Protein AF-A0A7S2QMF4-F1 (afdb_monomer_lite)

Foldseek 3Di:
DLQVVLVVCVVVVVLVVSLVSLVVVCVVPVLDLSSLQSNLVSCVSVVNLLSSLVSLLSSLVNDDPVVNPVSLVSNCVSCVVPVQSNVCSVVVPSVSNCVVSVVVVPPPPDD

InterPro domains:
  IPR011990 Tetratricopeptide-like helical domain superfamily [G3DSA:1.25.40.10] (1-102)
  IPR011990 Tetratricopeptide-like helical domain superfamily [SSF48452] (2-76)
  IPR019734 Tetratricopeptide repeat [SM00028] (2-32)
  IPR019734 Tetratricopeptide repeat [SM00028] (33-66)
  IPR024111 PEX5/PEX5L [PTHR10130] (2-91)

Radius of gyration: 13.52 Å; chains: 1; bounding box: 38×26×35 Å

pLDDT: mean 89.82, std 15.38, range [27.23, 97.94]

Secondary structure (DSSP, 8-state):
-HHHHHHHHHHTT-HHHHHHHHHHHHHH-SS-HHHHHHHHHHHHHTT-HHHHHHHHHHHHTTS-HHHHHHHHHHHHHHTTT-HHHHHHHHTT-HHHHHHHHHHHTT-----

Sequence (111 aa):
RWNMLGAVLANRKRHADALVAYEQALAAQPHYPRALTNRGIALQAGGNAAGAAAAFLAAVELVPEWAALTLWKMLETATEDQPSWAEAVGQKSIPRLRELLGGAAVEPVVV

Organism: NCBI:txid1333877

Structure (mmCIF, N/CA/C/O backbone):
data_AF-A0A7S2QMF4-F1
#
_entry.id   AF-A0A7S2QMF4-F1
#
loop_
_atom_site.group_PDB
_atom_site.id
_atom_site.type_symbol
_atom_site.label_atom_id
_atom_site.label_alt_id
_atom_site.label_comp_id
_atom_site.label_asym_id
_atom_site.label_entity_id
_atom_site.label_seq_id
_atom_site.pdbx_PDB_ins_code
_atom_site.Cartn_x
_atom_site.Cartn_y
_atom_site.Cartn_z
_atom_site.occupancy
_atom_site.B_iso_or_equiv
_atom_site.auth_seq_id
_atom_site.auth_comp_id
_atom_site.auth_asym_id
_atom_site.auth_atom_id
_atom_site.pdbx_PDB_model_num
ATOM 1 N N . ARG A 1 1 ? 7.991 1.530 -18.061 1.00 87.75 1 ARG A N 1
ATOM 2 C CA . ARG A 1 1 ? 7.175 2.511 -18.827 1.00 87.75 1 ARG A CA 1
ATOM 3 C C . ARG A 1 1 ? 5.871 2.849 -18.103 1.00 87.75 1 ARG A C 1
ATOM 5 O O . ARG A 1 1 ? 5.629 4.021 -17.856 1.00 87.75 1 ARG A O 1
ATOM 12 N N . TRP A 1 2 ? 5.096 1.848 -17.685 1.00 96.75 2 TRP A N 1
ATOM 13 C CA . TRP A 1 2 ? 3.795 2.025 -17.029 1.00 96.75 2 TRP A CA 1
ATOM 14 C C . TRP A 1 2 ? 3.799 2.871 -15.745 1.00 96.75 2 TRP A C 1
ATOM 16 O O . TRP A 1 2 ? 3.040 3.824 -15.655 1.00 96.75 2 TRP A O 1
ATOM 26 N N . ASN A 1 3 ? 4.730 2.643 -14.813 1.00 94.69 3 ASN A N 1
ATOM 27 C CA . ASN A 1 3 ? 4.814 3.457 -13.589 1.00 94.69 3 ASN A CA 1
ATOM 28 C C . ASN A 1 3 ? 5.104 4.951 -13.855 1.00 94.69 3 ASN A C 1
ATOM 30 O O . ASN A 1 3 ? 4.552 5.827 -13.200 1.00 94.69 3 ASN A O 1
ATOM 34 N N . MET A 1 4 ? 5.954 5.264 -14.841 1.00 96.44 4 MET A N 1
ATOM 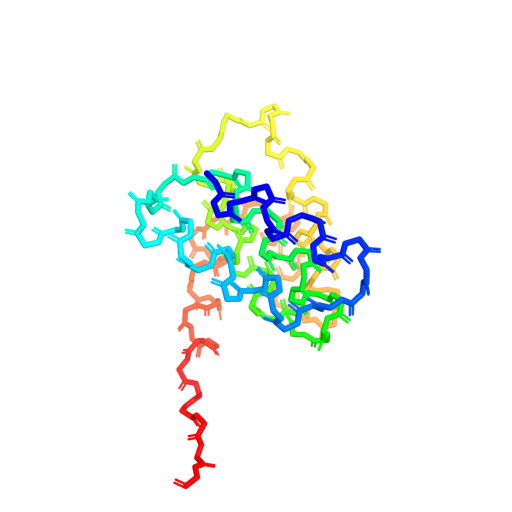35 C CA . MET A 1 4 ? 6.199 6.660 -15.230 1.00 96.44 4 MET A CA 1
ATOM 36 C C . MET A 1 4 ? 4.958 7.291 -15.864 1.00 96.44 4 MET A C 1
ATOM 38 O O . MET A 1 4 ? 4.639 8.432 -15.551 1.00 96.44 4 MET A O 1
ATOM 42 N N . LEU A 1 5 ? 4.243 6.545 -16.713 1.00 97.19 5 LEU A N 1
ATOM 43 C CA . LEU A 1 5 ? 2.978 7.005 -17.283 1.00 97.19 5 LEU A CA 1
ATOM 44 C C . LEU A 1 5 ? 1.948 7.291 -16.183 1.00 97.19 5 LEU A C 1
ATOM 46 O O . LEU A 1 5 ? 1.355 8.366 -16.182 1.00 97.19 5 LEU A O 1
ATOM 50 N N . GLY A 1 6 ? 1.795 6.376 -15.222 1.00 96.94 6 GLY A N 1
ATOM 51 C CA . GLY A 1 6 ? 0.906 6.569 -14.079 1.00 96.94 6 GLY A CA 1
ATOM 52 C C . GLY A 1 6 ? 1.246 7.832 -13.291 1.00 96.94 6 GLY A C 1
ATOM 53 O O . GLY A 1 6 ? 0.355 8.628 -13.011 1.00 96.94 6 GLY A O 1
ATOM 54 N N . ALA A 1 7 ? 2.532 8.089 -13.031 1.00 95.50 7 ALA A N 1
ATOM 55 C CA . ALA A 1 7 ? 2.963 9.298 -12.325 1.00 95.50 7 ALA A CA 1
ATOM 56 C C . ALA A 1 7 ? 2.613 10.583 -13.093 1.00 95.50 7 ALA A C 1
ATOM 58 O O . ALA A 1 7 ? 2.107 11.543 -12.512 1.00 95.50 7 ALA A O 1
ATOM 59 N N . VAL A 1 8 ? 2.821 10.596 -14.414 1.00 97.25 8 VAL A N 1
ATOM 60 C CA . VAL A 1 8 ? 2.449 11.736 -15.268 1.00 97.25 8 VAL A CA 1
ATOM 61 C C . VAL A 1 8 ? 0.935 11.968 -15.263 1.00 97.25 8 VAL A C 1
ATOM 63 O O . VAL A 1 8 ? 0.492 13.114 -15.195 1.00 97.25 8 VAL A O 1
ATOM 66 N N . LEU A 1 9 ? 0.136 10.901 -15.319 1.00 96.81 9 LEU A N 1
ATOM 67 C CA . LEU A 1 9 ? -1.326 10.980 -15.276 1.00 96.81 9 LEU A CA 1
ATOM 68 C C . LEU A 1 9 ? -1.832 11.472 -13.912 1.00 96.81 9 LEU A C 1
ATOM 70 O O . LEU A 1 9 ? -2.678 12.366 -13.864 1.00 96.81 9 LEU A O 1
ATOM 74 N N . ALA A 1 10 ? -1.259 10.966 -12.818 1.00 93.19 10 ALA A N 1
ATOM 75 C CA . ALA A 1 10 ? -1.591 11.384 -11.458 1.00 93.19 10 ALA A CA 1
ATOM 76 C C . ALA A 1 10 ? -1.305 12.877 -11.237 1.00 93.19 10 ALA A C 1
ATOM 78 O O . ALA A 1 10 ? -2.156 13.592 -10.714 1.00 93.19 10 ALA A O 1
ATOM 79 N N . ASN A 1 11 ? -0.169 13.380 -11.733 1.00 93.38 11 ASN A N 1
ATOM 80 C CA . ASN A 1 11 ? 0.168 14.808 -11.671 1.00 93.38 11 ASN A CA 1
ATOM 81 C C . ASN A 1 11 ? -0.825 15.693 -12.442 1.00 93.38 11 ASN A C 1
ATOM 83 O O . ASN A 1 11 ? -0.992 16.867 -12.124 1.00 93.38 11 ASN A O 1
ATOM 87 N N . ARG A 1 12 ? -1.510 15.133 -13.445 1.00 95.50 12 ARG A N 1
ATOM 88 C CA . ARG A 1 12 ? -2.591 15.801 -14.186 1.00 95.50 12 ARG A CA 1
ATOM 89 C C . ARG A 1 12 ? -3.971 15.580 -13.561 1.00 95.50 12 ARG A C 1
ATOM 91 O O . ARG A 1 12 ? -4.970 15.841 -14.223 1.00 95.50 12 ARG A O 1
ATOM 98 N N . LYS A 1 13 ? -4.037 15.076 -12.323 1.00 92.88 13 LYS A N 1
ATOM 99 C CA . LYS A 1 13 ? -5.273 14.721 -11.602 1.00 92.88 13 LYS A CA 1
ATOM 100 C C . LYS A 1 13 ? -6.146 13.685 -12.322 1.00 92.88 13 LYS A C 1
ATOM 102 O O . LYS A 1 13 ? -7.317 13.509 -12.001 1.00 92.88 13 LYS A O 1
ATOM 107 N N . ARG A 1 14 ? -5.579 12.952 -13.287 1.00 94.81 14 ARG A N 1
ATOM 108 C CA . ARG A 1 14 ? -6.241 11.840 -13.982 1.00 94.81 14 ARG A CA 1
ATOM 109 C C . ARG A 1 14 ? -6.046 10.557 -13.179 1.00 94.81 14 ARG A C 1
ATOM 111 O O . ARG A 1 14 ? -5.344 9.645 -13.609 1.00 94.81 14 ARG A O 1
ATOM 118 N N . HIS A 1 15 ? -6.608 10.529 -11.972 1.00 91.69 15 HIS A N 1
ATOM 119 C CA . HIS A 1 15 ? -6.346 9.471 -10.993 1.00 91.69 15 HIS A CA 1
ATOM 120 C C . HIS A 1 15 ? -6.786 8.087 -11.492 1.00 91.69 15 HIS A C 1
ATOM 122 O O . HIS A 1 15 ? -6.012 7.144 -11.373 1.00 91.69 15 HIS A O 1
ATOM 128 N N . ALA A 1 16 ? -7.948 7.975 -12.145 1.00 93.12 16 ALA A N 1
ATOM 129 C CA . ALA A 1 16 ? -8.425 6.710 -12.712 1.00 93.12 16 ALA A CA 1
ATOM 130 C C . ALA A 1 16 ? -7.462 6.134 -13.770 1.00 93.12 16 ALA A C 1
ATOM 132 O O . ALA A 1 16 ? -7.055 4.979 -13.682 1.00 93.12 16 ALA A O 1
ATOM 133 N N . ASP A 1 17 ? -7.009 6.956 -14.720 1.00 95.56 17 ASP A N 1
ATOM 134 C CA . ASP A 1 17 ? -6.052 6.510 -15.741 1.00 95.56 17 ASP A CA 1
ATOM 135 C C . ASP A 1 17 ? -4.684 6.163 -15.134 1.00 95.56 17 ASP A C 1
ATOM 137 O O . ASP A 1 17 ? -3.994 5.249 -15.594 1.00 95.56 17 ASP A O 1
ATOM 141 N N . ALA A 1 18 ? -4.275 6.893 -14.090 1.00 97.00 18 ALA A N 1
ATOM 142 C CA . ALA A 1 18 ? -3.053 6.592 -13.360 1.00 97.00 18 ALA A CA 1
ATOM 143 C C . ALA A 1 18 ? -3.124 5.212 -12.693 1.00 97.00 18 ALA A C 1
ATOM 145 O O . ALA A 1 18 ? -2.147 4.468 -12.764 1.00 97.00 18 ALA A O 1
ATOM 146 N N . LEU A 1 19 ? -4.271 4.852 -12.105 1.00 97.06 19 LEU A N 1
ATOM 147 C CA . LEU A 1 19 ? -4.494 3.532 -11.511 1.00 97.06 19 LEU A CA 1
ATOM 148 C C . LEU A 1 19 ? -4.340 2.421 -12.541 1.00 97.06 19 LEU A C 1
ATOM 150 O O . LEU A 1 19 ? -3.558 1.506 -12.297 1.00 97.06 19 LEU A O 1
ATOM 154 N N . VAL A 1 20 ? -4.961 2.560 -13.715 1.00 97.38 20 VAL A N 1
ATOM 155 C CA . VAL A 1 20 ? -4.799 1.593 -14.813 1.00 97.38 20 VAL A CA 1
ATOM 156 C C . VAL A 1 20 ? -3.321 1.441 -15.180 1.00 97.38 20 VAL A C 1
ATOM 158 O O . VAL A 1 20 ? -2.812 0.331 -15.315 1.00 97.38 20 VAL A O 1
ATOM 161 N N . ALA A 1 21 ? -2.579 2.546 -15.292 1.00 97.94 21 ALA A N 1
ATOM 162 C CA . ALA A 1 21 ? -1.150 2.481 -15.584 1.00 97.94 21 ALA A CA 1
ATOM 163 C C . ALA A 1 21 ? -0.341 1.809 -14.455 1.00 97.94 21 ALA A C 1
ATOM 165 O O . ALA A 1 21 ? 0.599 1.066 -14.738 1.00 97.94 21 ALA A O 1
ATOM 166 N N . TYR A 1 22 ? -0.676 2.024 -13.183 1.00 97.69 22 TYR A N 1
ATOM 167 C CA . TYR A 1 22 ? -0.012 1.326 -12.080 1.00 97.69 22 TYR A CA 1
ATOM 168 C C . TYR A 1 22 ? -0.365 -0.160 -12.040 1.00 97.69 22 TYR A C 1
ATOM 170 O O . TYR A 1 22 ? 0.525 -0.973 -11.814 1.00 97.69 22 TYR A O 1
ATOM 178 N N . GLU A 1 23 ? -1.605 -0.536 -12.339 1.00 96.25 23 GLU A N 1
ATOM 179 C CA . GLU A 1 23 ? -2.025 -1.934 -12.469 1.00 96.25 23 GLU A CA 1
ATOM 180 C C . GLU A 1 23 ? -1.247 -2.645 -13.575 1.00 96.25 23 GLU A C 1
ATOM 182 O O . GLU A 1 23 ? -0.722 -3.728 -13.345 1.00 96.25 23 GLU A O 1
ATOM 187 N N . GLN A 1 24 ? -1.041 -2.003 -14.729 1.00 97.94 24 GLN A N 1
ATOM 188 C CA . GLN A 1 24 ? -0.173 -2.548 -15.781 1.00 97.94 24 GLN A CA 1
ATOM 189 C C . GLN A 1 24 ? 1.292 -2.676 -15.333 1.00 97.94 24 GLN A C 1
ATOM 191 O O . GLN A 1 24 ? 1.991 -3.615 -15.720 1.00 97.94 24 GLN A O 1
ATOM 196 N N . ALA A 1 25 ? 1.789 -1.748 -14.506 1.00 97.44 25 ALA A N 1
ATOM 197 C CA . ALA A 1 25 ? 3.130 -1.861 -13.936 1.00 97.44 25 ALA A CA 1
ATOM 198 C C . ALA A 1 25 ? 3.240 -3.058 -12.978 1.00 97.44 25 ALA A C 1
ATOM 200 O O . ALA A 1 25 ? 4.245 -3.764 -13.014 1.00 97.44 25 ALA A O 1
ATOM 201 N N . LEU A 1 26 ? 2.212 -3.287 -12.160 1.00 95.75 26 LEU A N 1
ATOM 202 C CA . LEU A 1 26 ? 2.157 -4.361 -11.169 1.00 95.75 26 LEU A CA 1
ATOM 203 C C . LEU A 1 26 ? 1.867 -5.727 -11.798 1.00 95.75 26 LEU A C 1
ATOM 205 O O . LEU A 1 26 ? 2.404 -6.724 -11.337 1.00 95.75 26 LEU A O 1
ATOM 209 N N . ALA A 1 27 ? 1.111 -5.785 -12.893 1.00 96.19 27 ALA A N 1
ATOM 210 C CA . ALA A 1 27 ? 0.938 -7.008 -13.673 1.00 96.19 27 ALA A CA 1
ATOM 211 C C . ALA A 1 27 ? 2.276 -7.494 -14.259 1.00 96.19 27 ALA A C 1
ATOM 213 O O . ALA A 1 27 ? 2.555 -8.689 -14.274 1.00 96.19 27 ALA A O 1
ATOM 214 N N . ALA A 1 28 ? 3.128 -6.564 -14.705 1.00 96.06 28 ALA A N 1
ATOM 215 C CA . ALA A 1 28 ? 4.466 -6.885 -15.199 1.00 96.06 28 ALA A CA 1
ATOM 216 C C . ALA A 1 28 ? 5.474 -7.162 -14.068 1.00 96.06 28 ALA A C 1
ATOM 218 O O . ALA A 1 28 ? 6.384 -7.972 -14.238 1.00 96.06 28 ALA A O 1
ATOM 219 N N . GLN A 1 29 ? 5.341 -6.475 -12.930 1.00 95.44 29 GLN A N 1
ATOM 220 C CA . GLN A 1 29 ? 6.201 -6.645 -11.762 1.00 95.44 29 GLN A CA 1
ATOM 221 C C . GLN A 1 29 ? 5.379 -6.521 -10.465 1.00 95.44 29 GLN A C 1
ATOM 223 O O . GLN A 1 29 ? 5.259 -5.418 -9.925 1.00 95.44 29 GLN A O 1
ATOM 228 N N . PRO A 1 30 ? 4.854 -7.641 -9.930 1.00 93.56 30 PRO A N 1
ATOM 229 C CA . PRO A 1 30 ? 3.974 -7.617 -8.756 1.00 93.56 30 PRO A CA 1
ATOM 230 C C . PRO A 1 30 ? 4.642 -7.044 -7.503 1.00 93.56 30 PRO A C 1
ATOM 232 O O . PRO A 1 30 ? 4.024 -6.321 -6.727 1.00 93.56 30 PRO A O 1
ATOM 235 N N . HIS A 1 31 ? 5.940 -7.304 -7.342 1.00 95.12 31 HIS A N 1
ATOM 236 C CA . HIS A 1 31 ? 6.742 -6.833 -6.214 1.00 95.12 31 HIS A CA 1
ATOM 237 C C . HIS A 1 31 ? 7.467 -5.525 -6.546 1.00 95.12 31 HIS A C 1
ATOM 239 O O . HIS A 1 31 ? 8.695 -5.455 -6.495 1.00 95.12 31 HIS A O 1
ATOM 245 N N . TYR A 1 32 ? 6.719 -4.492 -6.943 1.00 96.00 32 TYR A N 1
ATOM 246 C CA . TYR A 1 32 ? 7.287 -3.187 -7.281 1.00 96.00 32 TYR A CA 1
ATOM 247 C C . TYR A 1 32 ? 6.841 -2.100 -6.287 1.00 96.00 32 TYR A C 1
ATOM 249 O O . TYR A 1 32 ? 5.832 -1.429 -6.532 1.00 96.00 32 TYR A O 1
ATOM 257 N N . PRO A 1 33 ? 7.610 -1.853 -5.201 1.00 95.81 33 PRO A N 1
ATOM 258 C CA . PRO A 1 33 ? 7.202 -0.959 -4.115 1.00 95.81 33 PRO A CA 1
ATOM 259 C C . PRO A 1 33 ? 6.769 0.424 -4.591 1.00 95.81 33 PRO A C 1
ATOM 261 O O . PRO A 1 33 ? 5.725 0.922 -4.198 1.00 95.81 33 PRO A O 1
ATOM 264 N N . ARG A 1 34 ? 7.514 1.023 -5.528 1.00 95.88 34 ARG A N 1
ATOM 265 C CA . ARG A 1 34 ? 7.195 2.358 -6.051 1.00 95.88 34 ARG A CA 1
ATOM 266 C C . ARG A 1 34 ? 5.851 2.407 -6.788 1.00 95.88 34 ARG A C 1
ATOM 268 O O . ARG A 1 34 ? 5.151 3.407 -6.679 1.00 95.88 34 ARG A O 1
ATOM 275 N N . ALA A 1 35 ? 5.495 1.369 -7.547 1.00 96.69 35 ALA A N 1
ATOM 276 C CA . ALA A 1 35 ? 4.191 1.319 -8.212 1.00 96.69 35 ALA A CA 1
ATOM 277 C C . ALA A 1 35 ? 3.054 1.082 -7.205 1.00 96.69 35 ALA A C 1
ATOM 279 O O . ALA A 1 35 ? 2.007 1.708 -7.338 1.00 96.69 35 ALA A O 1
ATOM 280 N N . LEU A 1 36 ? 3.279 0.260 -6.174 1.00 97.81 36 LEU A N 1
ATOM 281 C CA . LEU A 1 36 ? 2.330 0.055 -5.073 1.00 97.81 36 LEU A CA 1
ATOM 282 C C . LEU A 1 36 ? 2.077 1.352 -4.293 1.00 97.81 36 LEU A C 1
ATOM 284 O O . LEU A 1 36 ? 0.926 1.746 -4.122 1.00 97.81 36 LEU A O 1
ATOM 288 N N . THR A 1 37 ? 3.131 2.078 -3.909 1.00 97.56 37 THR A N 1
ATOM 289 C CA . THR A 1 37 ? 3.016 3.385 -3.241 1.00 97.56 37 THR A CA 1
ATOM 290 C C . THR A 1 37 ? 2.247 4.384 -4.098 1.00 97.56 37 THR A C 1
ATOM 292 O O . THR A 1 37 ? 1.308 5.021 -3.627 1.00 97.56 37 THR A O 1
ATOM 295 N N . ASN A 1 38 ? 2.600 4.501 -5.378 1.00 97.31 38 ASN A N 1
ATOM 296 C CA . ASN A 1 38 ? 1.932 5.437 -6.274 1.00 97.31 38 ASN A CA 1
ATOM 297 C C . ASN A 1 38 ? 0.457 5.077 -6.519 1.00 97.31 38 ASN A C 1
ATOM 299 O O . ASN A 1 38 ? -0.384 5.972 -6.624 1.00 97.31 38 ASN A O 1
ATOM 303 N N . ARG A 1 39 ? 0.132 3.778 -6.573 1.00 97.62 39 ARG A N 1
ATOM 304 C 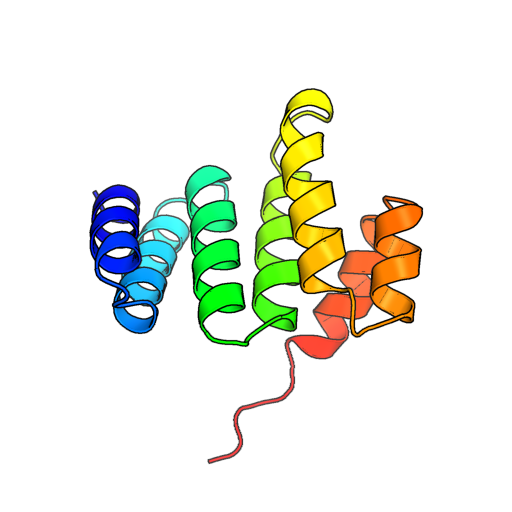CA . ARG A 1 39 ? -1.250 3.291 -6.610 1.00 97.62 39 ARG A CA 1
ATOM 305 C C . ARG A 1 39 ? -2.002 3.686 -5.341 1.00 97.62 39 ARG A C 1
ATOM 307 O O . ARG A 1 39 ? -3.114 4.188 -5.454 1.00 97.62 39 ARG A O 1
ATOM 314 N N . GLY A 1 40 ? -1.391 3.523 -4.166 1.00 97.06 40 GLY A N 1
ATOM 315 C CA . GLY A 1 40 ? -1.989 3.924 -2.892 1.00 97.06 40 GLY A CA 1
ATOM 316 C C . GLY A 1 40 ? -2.332 5.413 -2.842 1.00 97.06 40 GLY A C 1
ATOM 317 O O . GLY A 1 40 ? -3.467 5.774 -2.548 1.00 97.06 40 GLY A O 1
ATOM 318 N N . ILE A 1 41 ? -1.400 6.275 -3.260 1.00 96.00 41 ILE A N 1
ATOM 319 C CA . ILE A 1 41 ? -1.620 7.730 -3.340 1.00 96.00 41 ILE A CA 1
ATOM 320 C C . ILE A 1 41 ? -2.780 8.066 -4.288 1.00 96.00 41 ILE A C 1
ATOM 322 O O . ILE A 1 41 ? -3.632 8.893 -3.968 1.00 96.00 41 ILE A O 1
ATOM 326 N N . ALA A 1 42 ? -2.831 7.427 -5.461 1.00 95.44 42 ALA A N 1
ATOM 327 C CA . ALA A 1 42 ? -3.900 7.663 -6.428 1.00 95.44 42 ALA A CA 1
ATOM 328 C C . ALA A 1 42 ? -5.274 7.180 -5.925 1.00 95.44 42 ALA A C 1
ATOM 330 O O . ALA A 1 42 ? -6.271 7.848 -6.191 1.00 95.44 42 ALA A O 1
ATOM 331 N N . LEU A 1 43 ? -5.329 6.069 -5.180 1.00 95.06 43 LEU A N 1
ATOM 332 C CA . LEU A 1 43 ? -6.556 5.567 -4.548 1.00 95.06 43 LEU A CA 1
ATOM 333 C C . LEU A 1 43 ? -7.044 6.500 -3.444 1.00 95.06 43 LEU A C 1
ATOM 335 O O . LEU A 1 43 ? -8.227 6.828 -3.416 1.00 95.06 43 LEU A O 1
ATOM 339 N N . GLN A 1 44 ? -6.138 6.986 -2.595 1.00 93.50 44 GLN A N 1
ATOM 340 C CA . GLN A 1 44 ? -6.466 7.935 -1.535 1.00 93.50 44 GLN A CA 1
ATOM 341 C C . GLN A 1 44 ? -7.007 9.249 -2.110 1.00 93.50 44 GLN A C 1
ATOM 343 O O . GLN A 1 44 ? -8.037 9.740 -1.660 1.00 93.50 44 GLN A O 1
ATOM 348 N N . ALA A 1 45 ? -6.384 9.776 -3.171 1.00 91.44 45 ALA A N 1
ATOM 349 C CA . ALA A 1 45 ? -6.886 10.953 -3.883 1.00 91.44 45 ALA A CA 1
ATOM 350 C C . ALA A 1 45 ? -8.270 10.727 -4.527 1.00 91.44 45 ALA A C 1
ATOM 352 O O . ALA A 1 45 ? -9.026 11.676 -4.716 1.00 91.44 45 ALA A O 1
ATOM 353 N N . GLY A 1 46 ? -8.599 9.477 -4.866 1.00 89.31 46 GLY A N 1
ATOM 354 C CA . GLY A 1 46 ? -9.913 9.062 -5.358 1.00 89.31 46 GLY A CA 1
ATOM 355 C C . GLY A 1 46 ? -10.917 8.694 -4.261 1.00 89.31 46 GLY A C 1
ATOM 356 O O . GLY A 1 46 ? -11.990 8.203 -4.593 1.00 89.31 46 GLY A O 1
ATOM 357 N N . GLY A 1 47 ? -10.581 8.882 -2.978 1.00 90.69 47 GLY A N 1
ATOM 358 C CA . GLY A 1 47 ? -11.449 8.556 -1.841 1.00 90.69 47 GLY A CA 1
ATOM 359 C C . GLY A 1 47 ? -11.502 7.069 -1.468 1.00 90.69 47 GLY A C 1
ATOM 360 O O . GLY A 1 47 ? -12.248 6.690 -0.571 1.00 90.69 47 GLY A O 1
ATOM 361 N N . ASN A 1 48 ? -10.710 6.206 -2.111 1.00 92.50 48 ASN A N 1
ATOM 362 C CA . ASN A 1 48 ? -10.643 4.783 -1.779 1.00 92.50 48 ASN A CA 1
ATOM 363 C C . ASN A 1 48 ? -9.557 4.519 -0.721 1.00 92.50 48 ASN A C 1
ATOM 365 O O . ASN A 1 48 ? -8.466 4.028 -1.026 1.00 92.50 48 ASN A O 1
ATOM 369 N N . ALA A 1 49 ? -9.872 4.861 0.530 1.00 93.00 49 ALA A N 1
ATOM 370 C CA . ALA A 1 49 ? -8.986 4.707 1.684 1.00 93.00 49 ALA A CA 1
ATOM 371 C C . ALA A 1 49 ? -8.568 3.241 1.924 1.00 93.00 49 ALA A C 1
ATOM 373 O O . ALA A 1 49 ? -7.386 2.948 2.102 1.00 93.00 49 ALA A O 1
ATOM 374 N N . ALA A 1 50 ? -9.510 2.297 1.809 1.00 92.94 50 ALA A N 1
ATOM 375 C CA . ALA A 1 50 ? -9.255 0.862 1.968 1.00 92.94 50 ALA A CA 1
ATOM 376 C C . ALA A 1 50 ? -8.248 0.324 0.940 1.00 92.94 50 ALA A C 1
ATOM 378 O O . ALA A 1 50 ? -7.266 -0.338 1.283 1.00 92.94 50 ALA A O 1
ATOM 379 N N . GLY A 1 51 ? -8.455 0.654 -0.336 1.00 94.44 51 GLY A N 1
ATOM 380 C CA . GLY A 1 51 ? -7.544 0.275 -1.408 1.00 94.44 51 GLY A CA 1
ATOM 381 C C . GLY A 1 51 ? -6.169 0.932 -1.268 1.00 94.44 51 GLY A C 1
ATOM 382 O O . GLY A 1 51 ? -5.158 0.304 -1.599 1.00 94.44 51 GLY A O 1
ATOM 383 N N . ALA A 1 52 ? -6.119 2.171 -0.768 1.00 96.50 52 ALA A N 1
ATOM 384 C CA . ALA A 1 52 ? -4.869 2.862 -0.480 1.00 96.50 52 ALA A CA 1
ATOM 385 C C . ALA A 1 52 ? -4.077 2.153 0.624 1.00 96.50 52 ALA A C 1
ATOM 387 O O . ALA A 1 52 ? -2.911 1.814 0.410 1.00 96.50 52 ALA A O 1
ATOM 388 N N . ALA A 1 53 ? -4.728 1.841 1.748 1.00 96.44 53 ALA A N 1
ATOM 389 C CA . ALA A 1 53 ? -4.132 1.099 2.852 1.00 96.44 53 ALA A CA 1
ATOM 390 C C . ALA A 1 53 ? -3.588 -0.264 2.392 1.00 96.44 53 ALA A C 1
ATOM 392 O O . ALA A 1 53 ? -2.435 -0.593 2.670 1.00 96.44 53 ALA A O 1
ATOM 393 N N . ALA A 1 54 ? -4.352 -1.018 1.595 1.00 95.69 54 ALA A N 1
ATOM 394 C CA . ALA A 1 54 ? -3.892 -2.292 1.040 1.00 95.69 54 ALA A CA 1
ATOM 395 C C . ALA A 1 54 ? -2.643 -2.138 0.151 1.00 95.69 54 ALA A C 1
ATOM 397 O O . ALA A 1 54 ? -1.703 -2.930 0.245 1.00 95.69 54 ALA A O 1
ATOM 398 N N . ALA A 1 55 ? -2.595 -1.102 -0.692 1.00 96.50 55 ALA A N 1
ATOM 399 C CA . ALA A 1 55 ? -1.444 -0.842 -1.554 1.00 96.50 55 ALA A CA 1
ATOM 400 C C . ALA A 1 55 ? -0.196 -0.428 -0.755 1.00 96.50 55 ALA A C 1
ATOM 402 O O . ALA A 1 55 ? 0.911 -0.876 -1.060 1.00 96.50 55 ALA A O 1
ATOM 403 N N . PHE A 1 56 ? -0.360 0.400 0.279 1.00 97.62 56 PHE A N 1
ATOM 404 C CA . PHE A 1 56 ? 0.741 0.799 1.152 1.00 97.62 56 PHE A CA 1
ATOM 405 C C . PHE A 1 56 ? 1.254 -0.362 2.003 1.00 97.62 56 PHE A C 1
ATOM 407 O O . PHE A 1 56 ? 2.468 -0.525 2.099 1.00 97.62 56 PHE A O 1
ATOM 414 N N . LEU A 1 57 ? 0.368 -1.208 2.542 1.00 97.38 57 LEU A N 1
ATOM 415 C CA . LEU A 1 57 ? 0.761 -2.422 3.262 1.00 97.38 57 LEU A CA 1
ATOM 416 C C . LEU A 1 57 ? 1.598 -3.343 2.369 1.00 97.38 57 LEU A C 1
ATOM 418 O O . LEU A 1 57 ? 2.688 -3.748 2.761 1.00 97.38 57 LEU A O 1
ATOM 422 N N . ALA A 1 58 ? 1.144 -3.595 1.138 1.00 96.19 58 ALA A N 1
ATOM 423 C CA . ALA A 1 58 ? 1.904 -4.396 0.183 1.00 96.19 58 ALA A CA 1
ATOM 424 C C . ALA A 1 58 ? 3.287 -3.788 -0.122 1.00 96.19 58 ALA A C 1
ATOM 426 O O . ALA A 1 58 ? 4.248 -4.516 -0.349 1.00 96.19 58 ALA A O 1
ATOM 427 N N . ALA A 1 59 ? 3.420 -2.457 -0.122 1.00 97.25 59 ALA A N 1
ATOM 428 C CA . ALA A 1 59 ? 4.717 -1.803 -0.278 1.00 97.25 59 ALA A CA 1
ATOM 429 C C . ALA A 1 59 ? 5.604 -1.947 0.975 1.00 97.25 59 ALA A C 1
ATOM 431 O O . ALA A 1 59 ? 6.806 -2.155 0.822 1.00 97.25 59 ALA A O 1
ATOM 432 N N . VAL A 1 60 ? 5.031 -1.861 2.186 1.00 97.00 60 VAL A N 1
ATOM 433 C CA . VAL A 1 60 ? 5.745 -2.050 3.466 1.00 97.00 60 VAL A CA 1
ATOM 434 C C . VAL A 1 60 ? 6.401 -3.425 3.519 1.00 97.00 60 VAL A C 1
ATOM 436 O O . VAL A 1 60 ? 7.571 -3.523 3.870 1.00 97.00 60 VAL A O 1
ATOM 439 N N . GLU A 1 61 ? 5.684 -4.471 3.107 1.00 95.12 61 GLU 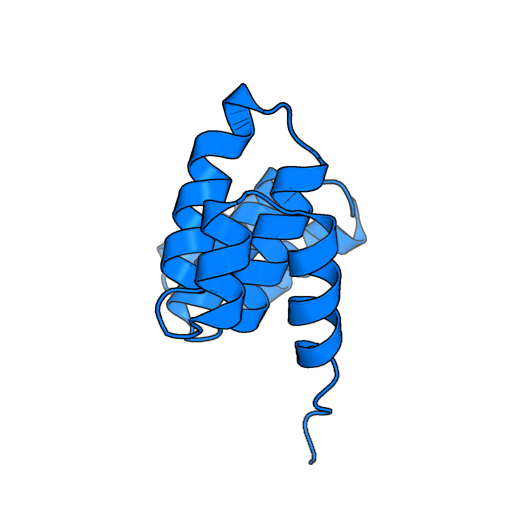A N 1
ATOM 440 C CA . GLU A 1 61 ? 6.176 -5.856 3.134 1.00 95.12 61 GLU A CA 1
ATOM 441 C C . GLU A 1 61 ? 7.379 -6.112 2.209 1.00 95.12 61 GLU A C 1
ATOM 443 O O . GLU A 1 61 ? 8.058 -7.129 2.341 1.00 95.12 61 GLU A O 1
ATOM 448 N N . LEU A 1 62 ? 7.654 -5.203 1.270 1.00 95.25 62 LEU A N 1
ATOM 449 C CA . LEU A 1 62 ? 8.688 -5.363 0.246 1.00 95.25 62 LEU A CA 1
ATOM 450 C C . LEU A 1 62 ? 9.922 -4.486 0.465 1.00 95.25 62 LEU A C 1
ATOM 452 O O . LEU A 1 62 ? 10.888 -4.604 -0.293 1.00 95.25 62 LEU A O 1
ATOM 456 N N . VAL A 1 63 ? 9.894 -3.577 1.441 1.00 94.19 63 VAL A N 1
ATOM 457 C CA . VAL A 1 63 ? 10.989 -2.630 1.676 1.00 94.19 63 VAL A CA 1
ATOM 458 C C . VAL A 1 63 ? 11.593 -2.806 3.068 1.00 94.19 63 VAL A C 1
ATOM 460 O O . VAL A 1 63 ? 10.912 -3.235 3.994 1.00 94.19 63 VAL A O 1
ATOM 463 N N . PRO A 1 64 ? 12.874 -2.448 3.257 1.00 94.25 64 PRO A N 1
ATOM 464 C CA . PRO A 1 64 ? 13.465 -2.403 4.589 1.00 94.25 64 PRO A CA 1
ATOM 465 C C . PRO A 1 64 ? 12.747 -1.405 5.511 1.00 94.25 64 PRO A C 1
ATOM 467 O O . PRO A 1 64 ? 12.253 -0.375 5.050 1.00 94.25 64 PRO A O 1
ATOM 470 N N . GLU A 1 65 ? 12.797 -1.637 6.825 1.00 89.50 65 GLU A N 1
ATOM 471 C CA . GLU A 1 65 ? 12.113 -0.810 7.839 1.00 89.50 65 GLU A CA 1
ATOM 472 C C . GLU A 1 65 ? 12.439 0.692 7.731 1.00 89.50 65 GLU A C 1
ATOM 474 O O . GLU A 1 65 ? 11.557 1.542 7.857 1.00 89.50 65 GLU A O 1
ATOM 479 N N . TRP A 1 66 ? 13.695 1.043 7.423 1.00 87.69 66 TRP A N 1
ATOM 480 C CA . TRP A 1 66 ? 14.109 2.443 7.259 1.00 87.69 66 TRP A CA 1
ATOM 481 C C . TRP A 1 66 ? 13.398 3.143 6.089 1.00 87.69 66 TRP A C 1
ATOM 483 O O . TRP A 1 66 ? 13.148 4.346 6.151 1.00 87.69 66 TRP A O 1
ATOM 493 N N . ALA A 1 67 ? 13.039 2.401 5.039 1.00 88.19 67 ALA A N 1
ATOM 494 C CA . ALA A 1 67 ? 12.277 2.904 3.899 1.00 88.19 67 ALA A CA 1
ATOM 495 C C . ALA A 1 67 ? 10.759 2.843 4.151 1.00 88.19 67 ALA A C 1
ATOM 497 O O . ALA A 1 67 ? 10.007 3.653 3.603 1.00 88.19 67 ALA A O 1
ATOM 498 N N . ALA A 1 68 ? 10.308 1.922 5.009 1.00 93.19 68 ALA A N 1
ATOM 499 C CA . ALA A 1 68 ? 8.902 1.737 5.353 1.00 93.19 68 ALA A CA 1
ATOM 500 C C . ALA A 1 68 ? 8.316 2.890 6.181 1.00 93.19 68 ALA A C 1
ATOM 502 O O . ALA A 1 68 ? 7.104 3.078 6.168 1.00 93.19 68 ALA A O 1
ATOM 503 N N . LEU A 1 69 ? 9.136 3.701 6.865 1.00 93.56 69 LEU A N 1
ATOM 504 C CA . LEU A 1 69 ? 8.658 4.790 7.733 1.00 93.56 69 LEU A CA 1
ATOM 505 C C . LEU A 1 69 ? 7.654 5.726 7.038 1.00 93.56 69 LEU A C 1
ATOM 507 O O . LEU A 1 69 ? 6.657 6.122 7.636 1.00 93.56 69 LEU A O 1
ATOM 511 N N . THR A 1 70 ? 7.899 6.071 5.773 1.00 94.12 70 THR A N 1
ATOM 512 C CA . THR A 1 70 ? 6.983 6.934 5.009 1.00 94.12 70 THR A CA 1
ATOM 513 C C . THR A 1 70 ? 5.693 6.199 4.644 1.00 94.12 70 THR A C 1
ATOM 515 O O . THR A 1 70 ? 4.621 6.793 4.673 1.00 94.12 70 THR A O 1
ATOM 518 N N . LEU A 1 71 ? 5.777 4.900 4.352 1.00 96.88 71 LEU A N 1
ATOM 519 C CA . LEU A 1 71 ? 4.616 4.068 4.032 1.00 96.88 71 LEU A CA 1
ATOM 520 C C . LEU A 1 71 ? 3.725 3.849 5.258 1.00 96.88 71 LEU A C 1
ATOM 522 O O . LEU A 1 71 ? 2.509 3.882 5.125 1.00 96.88 71 LEU A O 1
ATOM 526 N N . TRP A 1 72 ? 4.314 3.712 6.448 1.00 96.69 72 TRP A N 1
ATOM 527 C CA . TRP A 1 72 ? 3.576 3.648 7.711 1.00 96.69 72 TRP A CA 1
ATOM 528 C C . TRP A 1 72 ? 2.780 4.931 7.987 1.00 96.69 72 TRP A C 1
ATOM 530 O O . TRP A 1 72 ? 1.626 4.850 8.389 1.00 96.69 72 TRP A O 1
ATOM 540 N N . LYS A 1 73 ? 3.339 6.109 7.681 1.00 95.75 73 LYS A N 1
ATOM 541 C CA . LYS A 1 73 ? 2.603 7.386 7.773 1.00 95.75 73 LYS A CA 1
ATOM 542 C C . LYS A 1 73 ? 1.459 7.478 6.762 1.00 95.75 73 LYS A C 1
ATOM 544 O 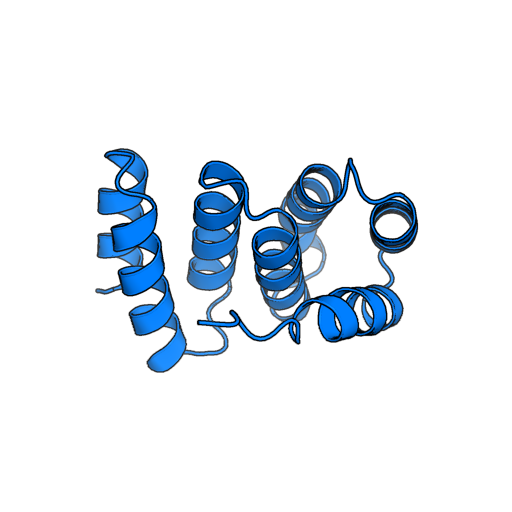O . LYS A 1 73 ? 0.386 7.990 7.069 1.00 95.75 73 LYS A O 1
ATOM 549 N N . MET A 1 74 ? 1.685 6.984 5.545 1.00 96.62 74 MET A N 1
ATOM 550 C CA . MET A 1 74 ? 0.642 6.925 4.517 1.00 96.62 74 MET A CA 1
ATOM 551 C C . MET A 1 74 ? -0.478 5.949 4.905 1.00 96.62 74 MET A C 1
ATOM 553 O O . MET A 1 74 ? -1.644 6.257 4.692 1.00 96.62 74 MET A O 1
ATOM 557 N N . LEU A 1 75 ? -0.137 4.814 5.525 1.00 95.94 75 LEU A N 1
ATOM 558 C CA . LEU A 1 75 ? -1.090 3.880 6.128 1.00 95.94 75 LEU A CA 1
ATOM 559 C C . LEU A 1 75 ? -1.908 4.541 7.235 1.00 95.94 75 LEU A C 1
ATOM 561 O O . LEU A 1 75 ? -3.124 4.418 7.227 1.00 95.94 75 LEU A O 1
ATOM 565 N N . GLU A 1 76 ? -1.267 5.265 8.151 1.00 95.31 76 GLU A N 1
ATOM 566 C CA . GLU A 1 76 ? -1.949 5.980 9.237 1.00 95.31 76 GLU A CA 1
ATOM 567 C C . GLU A 1 76 ? -2.981 6.962 8.676 1.00 95.31 76 GLU A C 1
ATOM 569 O O . GLU A 1 76 ? -4.151 6.900 9.036 1.00 95.31 76 GLU A O 1
ATOM 574 N N . THR A 1 77 ? -2.585 7.766 7.686 1.00 94.69 77 THR A N 1
ATOM 575 C CA . THR A 1 77 ? -3.511 8.698 7.018 1.00 94.69 77 THR A CA 1
ATOM 576 C C . THR A 1 77 ? -4.639 7.955 6.293 1.00 94.69 77 THR A C 1
ATOM 578 O O . THR A 1 77 ? -5.797 8.337 6.377 1.00 94.69 77 THR A O 1
ATOM 581 N N . ALA A 1 78 ? -4.330 6.866 5.583 1.00 94.06 78 ALA A N 1
ATOM 582 C CA . ALA A 1 78 ? -5.330 6.090 4.845 1.00 94.06 78 ALA A CA 1
ATOM 583 C C . ALA A 1 78 ? -6.283 5.286 5.750 1.00 94.06 78 ALA A C 1
ATOM 585 O O . ALA A 1 78 ? -7.250 4.714 5.255 1.00 94.06 78 ALA A O 1
ATOM 586 N N . THR A 1 79 ? -6.001 5.199 7.050 1.00 92.69 79 THR A N 1
ATOM 587 C CA . THR A 1 79 ? -6.774 4.417 8.024 1.00 92.69 79 THR A CA 1
ATOM 588 C C . THR A 1 79 ? -7.392 5.289 9.118 1.00 92.69 79 THR A C 1
ATOM 590 O O . THR A 1 79 ? -7.993 4.744 10.039 1.00 92.69 79 THR A O 1
ATOM 593 N N . GLU A 1 80 ? -7.294 6.621 9.009 1.00 88.81 80 GLU A N 1
ATOM 594 C CA . GLU A 1 80 ? -7.708 7.570 10.055 1.00 88.81 80 GLU A CA 1
ATOM 595 C C . GLU A 1 80 ? -9.179 7.411 10.473 1.00 88.81 80 GLU A C 1
ATOM 597 O O . GLU A 1 80 ? -9.491 7.412 11.663 1.00 88.81 80 GLU A O 1
ATOM 602 N N . ASP A 1 81 ? -10.062 7.150 9.507 1.00 88.94 81 ASP A N 1
ATOM 603 C CA . ASP A 1 81 ? -11.499 6.952 9.731 1.00 88.94 81 ASP A CA 1
ATOM 604 C C . ASP A 1 81 ? -11.869 5.514 10.145 1.00 88.94 81 ASP A C 1
ATOM 606 O O . ASP A 1 81 ? -13.044 5.188 10.320 1.00 88.94 81 ASP A O 1
ATOM 610 N N . GLN A 1 82 ? -10.886 4.620 10.285 1.00 89.88 82 GLN A N 1
ATOM 611 C CA . GLN A 1 82 ? -11.078 3.204 10.608 1.00 89.88 82 GLN A CA 1
ATOM 612 C C . GLN A 1 82 ? -10.286 2.843 11.875 1.00 89.88 82 GLN A C 1
ATOM 614 O O . GLN A 1 82 ? -9.163 2.344 11.780 1.00 89.88 82 GLN A O 1
ATOM 619 N N . PRO A 1 83 ? -10.861 3.028 13.083 1.00 88.94 83 PRO A N 1
ATOM 620 C CA . PRO A 1 83 ? -10.132 2.887 14.349 1.00 88.94 83 PRO A CA 1
ATOM 621 C C . PRO A 1 83 ? -9.428 1.537 14.537 1.00 88.94 83 PRO A C 1
ATOM 623 O O . PRO A 1 83 ? -8.319 1.483 15.062 1.00 88.94 83 PRO A O 1
ATOM 626 N N . SER A 1 84 ? -10.039 0.445 14.063 1.00 88.88 84 SER A N 1
ATOM 627 C CA . SER A 1 84 ? -9.444 -0.898 14.135 1.00 88.88 84 SER A CA 1
ATOM 628 C C . SER A 1 84 ? -8.195 -1.043 13.257 1.00 88.88 84 SER A C 1
ATOM 630 O O . SER A 1 84 ? -7.269 -1.775 13.606 1.00 88.88 84 SER A O 1
ATOM 632 N N . TRP A 1 85 ? -8.152 -0.340 12.123 1.00 91.69 85 TRP A N 1
ATOM 633 C CA . TRP A 1 85 ? -7.005 -0.315 11.222 1.00 91.69 85 TRP A CA 1
ATOM 634 C C . TRP A 1 85 ? -5.926 0.612 11.776 1.00 91.69 85 TRP A C 1
ATOM 636 O O . TRP A 1 85 ? -4.768 0.207 11.836 1.00 91.69 85 TRP A O 1
ATOM 646 N N . ALA A 1 86 ? -6.307 1.800 12.255 1.00 91.06 86 ALA A N 1
ATOM 647 C CA . ALA A 1 86 ? -5.398 2.765 12.869 1.00 91.06 86 ALA A CA 1
ATOM 648 C C . ALA A 1 86 ? -4.650 2.173 14.076 1.00 91.06 86 ALA A C 1
ATOM 650 O O . ALA A 1 86 ? -3.438 2.349 14.199 1.00 91.06 86 ALA A O 1
ATOM 651 N N . GLU A 1 87 ? -5.332 1.395 14.925 1.00 93.31 87 GLU A N 1
ATOM 652 C CA . GLU A 1 87 ? -4.692 0.669 16.028 1.00 93.31 87 GLU A CA 1
ATOM 653 C C . GLU A 1 87 ? -3.614 -0.301 15.514 1.00 93.31 87 GLU A C 1
ATOM 655 O O . GLU A 1 87 ? -2.474 -0.294 15.988 1.00 93.31 87 GLU A O 1
ATOM 660 N N . ALA A 1 88 ? -3.946 -1.104 14.500 1.00 95.00 88 ALA A N 1
ATOM 661 C CA . ALA A 1 88 ? -3.015 -2.063 13.914 1.00 95.00 88 ALA A CA 1
ATOM 662 C C . ALA A 1 88 ? -1.828 -1.378 13.206 1.00 95.00 88 ALA A C 1
ATOM 664 O O . ALA A 1 88 ? -0.707 -1.891 13.260 1.00 95.00 88 ALA A O 1
ATOM 665 N N . VAL A 1 89 ? -2.045 -0.206 12.596 1.00 95.19 89 VAL A N 1
ATOM 666 C CA . VAL A 1 89 ? -0.987 0.652 12.038 1.00 95.19 89 VAL A CA 1
ATOM 667 C C . VAL A 1 89 ? -0.080 1.197 13.142 1.00 95.19 89 VAL A C 1
ATOM 669 O O . VAL A 1 89 ? 1.140 1.100 13.015 1.00 95.19 89 VAL A O 1
ATOM 672 N N . GLY A 1 90 ? -0.643 1.703 14.243 1.00 93.75 90 GLY A N 1
ATOM 673 C CA . GLY A 1 90 ? 0.123 2.212 15.387 1.00 93.75 90 GLY A CA 1
ATOM 674 C C . GLY A 1 90 ? 1.001 1.140 16.041 1.00 93.75 90 GLY A C 1
ATOM 675 O O . GLY A 1 90 ? 2.125 1.415 16.455 1.00 93.75 90 GLY A O 1
ATOM 676 N N . GLN 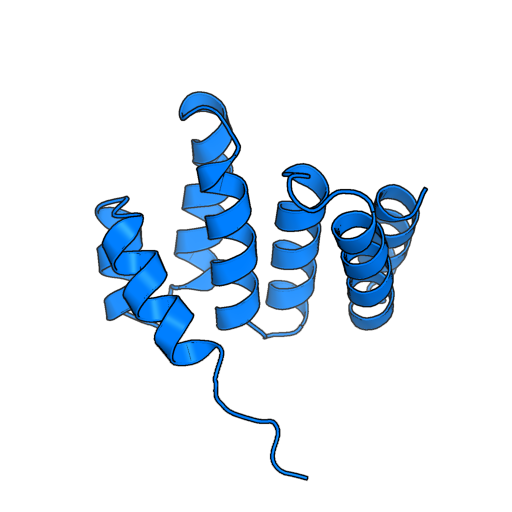A 1 91 ? 0.529 -0.108 16.054 1.00 94.94 91 GLN A N 1
ATOM 677 C CA . GLN A 1 91 ? 1.293 -1.278 16.504 1.00 94.94 91 GLN A CA 1
ATOM 678 C C . GLN A 1 91 ? 2.256 -1.829 15.437 1.00 94.94 91 GLN A C 1
ATOM 680 O O . GLN A 1 91 ? 3.003 -2.767 15.716 1.00 94.94 91 GLN A O 1
ATOM 685 N N . LYS A 1 92 ? 2.224 -1.292 14.209 1.00 94.50 92 LYS A N 1
ATOM 686 C CA . LYS A 1 92 ? 2.915 -1.824 13.022 1.00 94.50 92 LYS A CA 1
ATOM 687 C C . LYS A 1 92 ? 2.672 -3.325 12.793 1.00 94.50 92 LYS A C 1
ATOM 689 O O . LYS A 1 92 ? 3.546 -4.056 12.323 1.00 94.50 92 LYS A O 1
ATOM 694 N N . SER A 1 93 ? 1.474 -3.808 13.121 1.00 95.19 93 SER A N 1
ATOM 695 C CA . SER A 1 93 ? 1.134 -5.231 13.065 1.00 95.19 93 SER A CA 1
ATOM 696 C C . SER A 1 93 ? 0.701 -5.641 11.658 1.00 95.19 93 SER A C 1
ATOM 698 O O . SER A 1 93 ? -0.481 -5.615 11.312 1.00 95.19 93 SER A O 1
ATOM 700 N N . ILE A 1 94 ? 1.669 -6.053 10.833 1.00 92.38 94 ILE A N 1
ATOM 701 C CA . ILE A 1 94 ? 1.414 -6.553 9.470 1.00 92.38 94 ILE A CA 1
ATOM 702 C C . ILE A 1 94 ? 0.385 -7.701 9.457 1.00 92.38 94 ILE A C 1
ATOM 704 O O . ILE A 1 94 ? -0.569 -7.606 8.684 1.00 92.38 94 ILE A O 1
ATOM 708 N N . PRO A 1 95 ? 0.482 -8.752 10.303 1.00 93.75 95 PRO A N 1
ATOM 709 C CA . PRO A 1 95 ? -0.501 -9.837 10.292 1.00 93.75 95 PRO A CA 1
ATOM 710 C C . PRO A 1 95 ? -1.928 -9.350 10.570 1.00 93.75 95 PRO A C 1
ATOM 712 O O . PRO A 1 95 ? -2.861 -9.764 9.884 1.00 93.75 95 PRO A O 1
ATOM 715 N N . ARG A 1 96 ? -2.093 -8.420 11.521 1.00 94.38 96 ARG A N 1
ATOM 716 C CA . ARG A 1 96 ? -3.402 -7.852 11.858 1.00 94.38 96 ARG A CA 1
ATOM 717 C C . ARG A 1 96 ? -3.957 -6.993 10.724 1.00 94.38 96 ARG A C 1
ATOM 719 O O . ARG A 1 96 ? -5.137 -7.090 10.407 1.00 94.38 96 ARG A O 1
ATOM 726 N N . LEU A 1 97 ? -3.113 -6.192 10.075 1.00 93.38 97 LEU A N 1
ATOM 727 C CA . LEU A 1 97 ? -3.518 -5.389 8.919 1.00 93.38 97 LEU A CA 1
ATOM 728 C C . LEU A 1 97 ? -3.918 -6.258 7.723 1.00 93.38 97 LEU A C 1
ATOM 730 O O . LEU A 1 97 ? -4.886 -5.931 7.043 1.00 93.38 97 LEU A O 1
ATOM 734 N N . ARG A 1 98 ? -3.233 -7.384 7.485 1.00 91.38 98 ARG A N 1
ATOM 735 C CA . ARG A 1 98 ? -3.618 -8.345 6.435 1.00 91.38 98 ARG A CA 1
ATOM 736 C C . ARG A 1 98 ? -4.998 -8.943 6.684 1.00 91.38 98 ARG A C 1
ATOM 738 O O . ARG A 1 98 ? -5.768 -9.075 5.742 1.00 91.38 98 ARG A O 1
ATOM 745 N N . GLU A 1 99 ? -5.307 -9.292 7.929 1.00 92.12 99 GLU A N 1
ATOM 746 C CA . GLU A 1 99 ? -6.627 -9.799 8.315 1.00 92.12 99 GLU A CA 1
ATOM 747 C C . GLU A 1 99 ? -7.717 -8.741 8.080 1.00 92.12 99 GLU A C 1
ATOM 749 O O . GLU A 1 99 ? -8.701 -8.997 7.385 1.00 92.12 99 GLU A O 1
ATOM 754 N N . LEU A 1 100 ? -7.502 -7.528 8.596 1.00 90.88 100 LEU A N 1
ATOM 755 C CA . LEU A 1 100 ? -8.458 -6.422 8.521 1.00 90.88 100 LEU A CA 1
ATOM 756 C C . LEU A 1 100 ? -8.723 -5.959 7.079 1.00 90.88 100 LEU A C 1
ATOM 758 O O . LEU A 1 100 ? -9.873 -5.772 6.688 1.00 90.88 100 LEU A O 1
ATOM 762 N N . LEU A 1 101 ? -7.668 -5.798 6.276 1.00 86.06 101 LEU A N 1
ATOM 763 C CA . LEU A 1 101 ? -7.772 -5.337 4.887 1.00 86.06 101 LEU A CA 1
ATOM 764 C C . LEU A 1 101 ? -8.157 -6.469 3.925 1.00 86.06 101 LEU A C 1
ATOM 766 O O . LEU A 1 101 ? -8.805 -6.218 2.911 1.00 86.06 101 LEU A O 1
ATOM 770 N N . GLY A 1 102 ? -7.803 -7.717 4.246 1.00 74.12 102 GLY A N 1
ATOM 771 C CA . GLY A 1 102 ? -8.220 -8.902 3.496 1.00 74.12 102 GLY A CA 1
ATOM 772 C C . GLY A 1 102 ? -9.723 -9.169 3.597 1.00 74.12 102 GLY A C 1
ATOM 773 O O . GLY A 1 102 ? -10.320 -9.610 2.619 1.00 74.12 102 GLY A O 1
ATOM 774 N N . GLY A 1 103 ? -10.348 -8.832 4.731 1.00 59.19 103 GLY A N 1
ATOM 775 C CA . GLY A 1 103 ? -11.806 -8.860 4.888 1.00 59.19 103 GLY A CA 1
ATOM 776 C C . GLY A 1 103 ? -12.537 -7.748 4.124 1.00 59.19 103 GLY A C 1
ATOM 777 O O . GLY A 1 103 ? -13.668 -7.949 3.695 1.00 59.19 103 GLY A O 1
ATOM 778 N N . ALA A 1 104 ? -11.888 -6.600 3.898 1.00 52.28 104 ALA A N 1
ATOM 779 C CA . ALA A 1 104 ? -12.470 -5.446 3.203 1.00 52.28 104 ALA A CA 1
ATOM 780 C C . ALA A 1 104 ? -12.333 -5.497 1.665 1.00 52.28 104 ALA A C 1
ATOM 782 O O . ALA A 1 104 ? -13.031 -4.777 0.956 1.00 52.28 104 ALA A O 1
ATOM 783 N N . ALA A 1 105 ? -11.448 -6.344 1.126 1.00 43.34 105 ALA A N 1
ATOM 784 C CA . ALA A 1 105 ? -11.212 -6.485 -0.315 1.00 43.34 105 ALA A CA 1
ATOM 785 C C . ALA A 1 105 ? -12.219 -7.410 -1.039 1.00 43.34 105 ALA A C 1
ATOM 787 O O . ALA A 1 105 ? -12.048 -7.677 -2.229 1.00 43.34 105 ALA A O 1
ATOM 788 N N . VAL A 1 106 ? -13.256 -7.897 -0.343 1.00 37.50 106 VAL A N 1
ATOM 789 C CA . VAL A 1 106 ? -14.287 -8.805 -0.884 1.00 37.50 106 VAL A CA 1
ATOM 790 C C . VAL A 1 106 ? -15.700 -8.258 -0.655 1.00 37.50 106 VAL A C 1
ATOM 792 O O . VAL A 1 106 ? -16.614 -9.004 -0.322 1.00 37.50 106 VAL A O 1
ATOM 795 N N . GLU A 1 107 ? -15.920 -6.962 -0.863 1.00 27.23 107 GLU A N 1
ATOM 796 C CA . GLU A 1 107 ? -17.254 -6.539 -1.296 1.00 27.23 107 GLU A CA 1
ATOM 797 C C . GLU A 1 107 ? -17.268 -6.569 -2.828 1.00 27.23 107 GLU A C 1
ATOM 799 O O . GLU A 1 107 ? -16.591 -5.752 -3.464 1.00 27.23 107 GLU A O 1
ATOM 804 N N . PRO A 1 108 ? -17.947 -7.547 -3.461 1.00 30.20 108 PRO A N 1
ATOM 805 C CA . PRO A 1 108 ? -18.135 -7.506 -4.898 1.00 30.20 108 PRO A CA 1
ATOM 806 C C . PRO A 1 108 ? -18.877 -6.213 -5.231 1.00 30.20 108 PRO A C 1
ATOM 808 O O . PRO A 1 108 ? -19.888 -5.892 -4.609 1.00 30.20 108 PRO A O 1
ATOM 811 N N . VAL A 1 109 ? -18.383 -5.474 -6.224 1.00 32.31 109 VAL A N 1
ATOM 812 C CA . VAL A 1 109 ? -19.172 -4.429 -6.876 1.00 32.31 109 VAL A CA 1
ATOM 813 C C . VAL A 1 109 ? -20.406 -5.129 -7.441 1.00 32.31 109 VAL A C 1
ATOM 815 O O . VAL A 1 109 ? -20.323 -5.812 -8.459 1.00 32.31 109 VAL A O 1
ATOM 818 N N . VAL A 1 110 ? -21.524 -5.030 -6.725 1.00 38.78 110 VAL A N 1
ATOM 819 C CA . VAL A 1 110 ? -22.821 -5.492 -7.206 1.00 38.78 110 VAL A CA 1
ATOM 820 C C . VAL A 1 110 ? -23.246 -4.522 -8.306 1.00 38.78 110 VAL A C 1
ATOM 822 O O . VAL A 1 110 ? -23.546 -3.360 -8.032 1.00 38.78 110 VAL A O 1
ATOM 825 N N . VAL A 1 111 ? -23.240 -5.008 -9.545 1.00 39.97 111 VAL A N 1
ATOM 826 C CA . VAL A 1 111 ? -24.050 -4.497 -10.660 1.00 39.97 111 VAL A CA 1
ATOM 827 C C . VAL A 1 111 ? -24.854 -5.645 -11.232 1.00 39.97 111 VAL A C 1
ATOM 829 O O . VAL A 1 111 ? -24.272 -6.741 -11.390 1.00 39.97 111 VAL 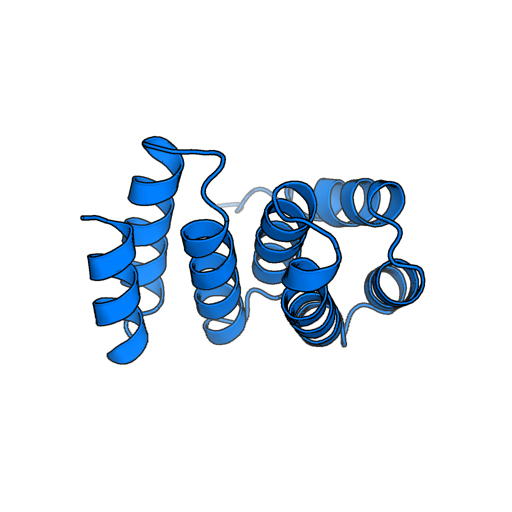A O 1
#